Protein AF-A0A6L7QF91-F1 (afdb_monomer)

Secondary structure (DSSP, 8-state):
---------------------SSPPPSSSS-----SSPPPPTT--EEEEE-SSSSSS-EEEEEETTEEEEE-TTS-EEEEEE--B---SSGGGGTS--TTS-S-EEE--SSSSSPEEEEEBTTS-EEEEE-

Solvent-accessible surface area (backbone atoms only — not comparable to full-atom values): 8124 Å² total; per-residue (Å²): 145,78,87,82,83,79,82,81,80,78,79,78,80,76,73,84,60,79,78,67,64,94,61,78,75,70,97,46,88,82,71,83,70,85,75,96,63,78,76,64,59,88,78,28,18,47,76,52,71,39,40,34,82,61,82,82,49,62,14,42,39,39,39,27,79,38,35,42,36,35,25,41,70,87,57,50,75,73,50,74,47,82,46,62,50,34,22,54,60,74,28,54,81,78,78,41,58,32,50,90,45,29,34,54,50,69,44,58,84,82,76,84,76,52,24,32,35,35,35,32,31,75,89,73,47,80,48,78,43,79,74

pLDDT: mean 80.94, std 18.26, range [38.25, 98.38]

Nearest PDB structures (foldseek):
  3e0c-assembly1_A  TM=6.782E-01  e=1.875E-01  Homo sapiens
  4mk0-assembly1_A  TM=3.937E-01  e=2.448E-02  Homo sapiens
  6c2y-assembly1_A  TM=3.868E-01  e=1.111E-01  Homo sapiens
  2bcj-assembly1_A  TM=3.750E-01  e=1.987E-01  Bos taurus
  4rt6-assembly1_B  TM=4.178E-01  e=1.710E+00  Oryctolagus cuniculus

Radius of gyration: 23.08 Å; Cα contacts (8 Å, |Δi|>4): 224; chains: 1; bounding box: 34×36×86 Å

Foldseek 3Di:
DDDDDDDDPPPPPPPPPPPPPPDDDQPDVVDDADDPDDDADDLFKEKDWDPQPLPPDTWIWIDHAQKIWTAGPNNHTPDMGGAQFQTADCCVVVVADYSHCRQWDWQDPPPPSHIWIWTAHPVGDIDIDGD

Mean predicted aligned error: 10.48 Å

Structure (mmCIF, N/CA/C/O backbone):
data_AF-A0A6L7QF91-F1
#
_entry.id   AF-A0A6L7QF91-F1
#
loop_
_atom_site.group_PDB
_atom_site.id
_atom_site.type_symbol
_atom_site.label_atom_id
_atom_site.label_alt_id
_atom_site.label_comp_id
_atom_site.label_asym_id
_atom_site.label_entity_id
_atom_site.label_seq_id
_atom_site.pdbx_PDB_ins_code
_atom_site.Cartn_x
_atom_site.Cartn_y
_atom_site.Cartn_z
_atom_site.occupancy
_atom_site.B_iso_or_equiv
_atom_site.auth_seq_id
_atom_site.auth_comp_id
_atom_site.auth_asym_id
_atom_site.auth_atom_id
_atom_site.pdbx_PDB_model_num
ATOM 1 N N . MET A 1 1 ? -11.992 11.613 72.286 1.00 48.50 1 MET A N 1
ATOM 2 C CA . MET A 1 1 ? -10.878 10.666 72.080 1.00 48.50 1 MET A CA 1
ATOM 3 C C . MET A 1 1 ? -11.460 9.277 71.869 1.00 48.50 1 MET A C 1
ATOM 5 O O . MET A 1 1 ? -11.694 8.572 72.834 1.00 48.50 1 MET A O 1
ATOM 9 N N . GLN A 1 2 ? -11.762 8.931 70.618 1.00 42.41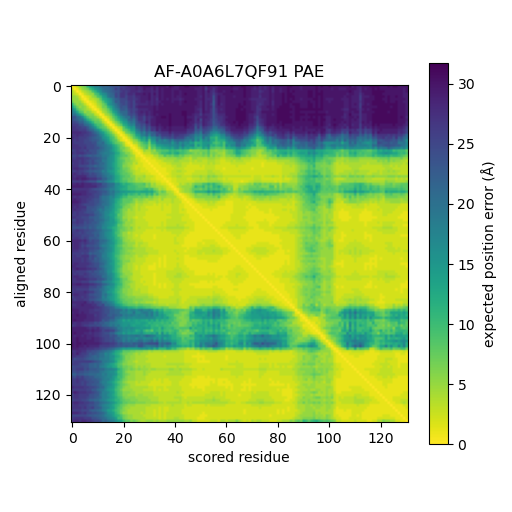 2 GLN A N 1
ATOM 10 C CA . GLN A 1 2 ? -11.926 7.553 70.149 1.00 42.41 2 GLN A CA 1
ATOM 11 C C . GLN A 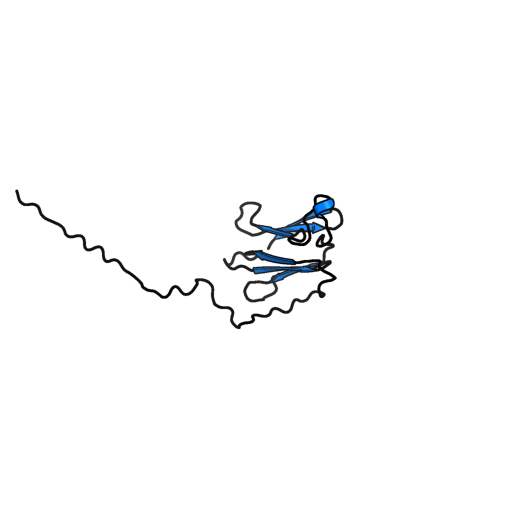1 2 ? -11.860 7.614 68.620 1.00 42.41 2 GLN A C 1
ATOM 13 O O . GLN A 1 2 ? -12.758 8.151 67.977 1.00 42.41 2 GLN A O 1
ATOM 18 N N . LEU A 1 3 ? -10.718 7.202 68.062 1.00 39.03 3 LEU A N 1
ATOM 19 C CA . LEU A 1 3 ? -10.524 7.079 66.620 1.00 39.03 3 LEU A CA 1
ATOM 20 C C . LEU A 1 3 ? -11.352 5.890 66.125 1.00 39.03 3 LEU A C 1
ATOM 22 O O . LEU A 1 3 ? -11.165 4.772 66.602 1.00 39.03 3 LEU A O 1
ATOM 26 N N . LEU A 1 4 ? -12.224 6.127 65.148 1.00 41.50 4 LEU A N 1
ATOM 27 C CA . LEU A 1 4 ? -12.873 5.072 64.380 1.00 41.50 4 LEU A CA 1
ATOM 28 C C . LEU A 1 4 ? -11.960 4.732 63.189 1.00 41.50 4 LEU A C 1
ATOM 30 O O . LEU A 1 4 ? -11.890 5.482 62.216 1.00 41.50 4 LEU A O 1
ATOM 34 N N . LEU A 1 5 ? -11.207 3.634 63.288 1.00 39.47 5 LEU A N 1
ATOM 35 C CA . LEU A 1 5 ? -10.456 3.071 62.162 1.00 39.47 5 LEU A CA 1
ATOM 36 C C . LEU A 1 5 ? -11.459 2.449 61.181 1.00 39.47 5 LEU A C 1
ATOM 38 O O . LEU A 1 5 ? -12.095 1.448 61.502 1.00 39.47 5 LEU A O 1
ATOM 42 N N . THR A 1 6 ? -11.596 3.025 59.988 1.00 50.88 6 THR A N 1
ATOM 43 C CA . THR A 1 6 ? -12.335 2.387 58.890 1.00 50.88 6 THR A CA 1
ATOM 44 C C . THR A 1 6 ? -11.328 1.628 58.033 1.00 50.88 6 THR A C 1
ATOM 46 O O . THR A 1 6 ? -10.481 2.230 57.377 1.00 50.88 6 THR A O 1
ATOM 49 N N . LEU A 1 7 ? -11.375 0.298 58.096 1.00 38.25 7 LEU A N 1
ATOM 50 C CA . LEU A 1 7 ? -10.535 -0.600 57.310 1.00 38.25 7 LEU A CA 1
ATOM 51 C C . LEU A 1 7 ? -11.108 -0.692 55.887 1.00 38.25 7 LEU A C 1
ATOM 53 O O . LEU A 1 7 ? -12.122 -1.351 55.668 1.00 38.25 7 LEU A O 1
ATOM 57 N N . LEU A 1 8 ? -10.482 -0.013 54.925 1.00 42.09 8 LEU A N 1
ATOM 58 C CA . LEU A 1 8 ? -10.825 -0.137 53.509 1.00 42.09 8 LEU A CA 1
ATOM 59 C C . LEU A 1 8 ? -10.170 -1.415 52.959 1.00 42.09 8 LEU A C 1
ATOM 61 O O . LEU A 1 8 ? -8.967 -1.445 52.704 1.00 42.09 8 LEU A O 1
ATOM 65 N N . ILE A 1 9 ? -10.947 -2.487 52.804 1.00 45.44 9 ILE A N 1
ATOM 66 C CA . ILE A 1 9 ? -10.494 -3.691 52.098 1.00 45.44 9 ILE A CA 1
ATOM 67 C C . ILE A 1 9 ? -10.579 -3.388 50.599 1.00 45.44 9 ILE A C 1
ATOM 69 O O . ILE A 1 9 ? -11.637 -3.512 49.986 1.00 45.44 9 ILE A O 1
ATOM 73 N N . LEU A 1 10 ? -9.465 -2.960 50.003 1.00 44.41 10 LEU A N 1
ATOM 74 C CA . LEU A 1 10 ? -9.306 -2.991 48.552 1.00 44.41 10 LEU A CA 1
ATOM 75 C C . LEU A 1 10 ? -9.179 -4.459 48.141 1.00 44.41 10 LEU A C 1
ATOM 77 O O . LEU A 1 10 ? -8.124 -5.072 48.287 1.00 44.41 10 LEU A O 1
ATOM 81 N N . ALA A 1 11 ? -10.279 -5.032 47.657 1.00 45.50 11 ALA A N 1
ATOM 82 C CA . ALA A 1 11 ? -10.243 -6.290 46.934 1.00 45.50 11 ALA A CA 1
ATOM 83 C C . ALA A 1 11 ? -9.436 -6.069 45.651 1.00 45.50 11 ALA A C 1
ATOM 85 O O . ALA A 1 11 ? -9.939 -5.543 44.659 1.00 45.50 11 ALA A O 1
ATOM 86 N N . SER A 1 12 ? -8.160 -6.449 45.673 1.00 50.56 12 SER A N 1
ATOM 87 C CA . SER A 1 12 ? -7.389 -6.656 44.456 1.00 50.56 12 SER A CA 1
ATOM 88 C C . SER A 1 12 ? -8.032 -7.823 43.713 1.00 50.56 12 SER A C 1
ATOM 90 O O . SER A 1 12 ? -7.794 -8.986 44.040 1.00 50.56 12 SER A O 1
ATOM 92 N N . CYS A 1 13 ? -8.888 -7.515 42.739 1.00 41.28 13 CYS A N 1
ATOM 93 C CA . CYS A 1 13 ? -9.340 -8.483 41.754 1.00 41.28 13 CYS A CA 1
ATOM 94 C C . CYS A 1 13 ? -8.145 -8.797 40.848 1.00 41.28 13 CYS A C 1
ATOM 96 O O . CYS A 1 13 ? -7.980 -8.226 39.776 1.00 41.28 13 CYS A O 1
ATOM 98 N N . SER A 1 14 ? -7.247 -9.657 41.321 1.00 53.34 14 SER A N 1
ATOM 99 C CA . SER A 1 14 ? -6.274 -10.320 40.467 1.00 53.34 14 SER A CA 1
ATOM 100 C C . SER A 1 14 ? -7.027 -11.374 39.667 1.00 53.34 14 SER A C 1
ATOM 102 O O . SER A 1 14 ? -7.047 -12.550 40.029 1.00 53.34 14 SER A O 1
ATOM 104 N N . THR A 1 15 ? -7.672 -10.949 38.582 1.00 47.69 15 THR A N 1
ATOM 105 C CA . THR A 1 15 ? -7.958 -11.851 37.476 1.00 47.69 15 THR A CA 1
ATOM 106 C C . THR A 1 15 ? -6.611 -12.269 36.904 1.00 47.69 15 THR A C 1
ATOM 108 O O . THR A 1 15 ? -6.040 -11.615 36.038 1.00 47.69 15 THR A O 1
ATOM 111 N N . THR A 1 16 ? -6.108 -13.419 37.347 1.00 52.97 16 THR A N 1
ATOM 112 C CA . THR A 1 16 ? -5.203 -14.250 36.546 1.00 52.97 16 THR A CA 1
ATOM 113 C C . THR A 1 16 ? -5.998 -14.841 35.376 1.00 52.97 16 THR A C 1
ATOM 115 O O . THR A 1 16 ? -6.094 -16.048 35.175 1.00 52.97 16 THR A O 1
ATOM 118 N N . GLY A 1 17 ? -6.640 -13.961 34.606 1.00 45.91 17 GLY A N 1
ATOM 119 C CA . GLY A 1 17 ? -7.188 -14.284 33.312 1.00 45.91 17 GLY A CA 1
ATOM 120 C C . GLY A 1 17 ? -5.991 -14.450 32.407 1.00 45.91 17 GLY A C 1
ATOM 121 O O . GLY A 1 17 ? -5.300 -13.479 32.119 1.00 45.91 17 GLY A O 1
ATOM 122 N N . ASN A 1 18 ? -5.724 -15.695 32.031 1.00 54.41 18 ASN A N 1
ATOM 123 C CA . ASN A 1 18 ? -4.919 -16.060 30.881 1.00 54.41 18 ASN A CA 1
ATOM 124 C C . ASN A 1 18 ? -5.182 -15.019 29.780 1.00 54.41 18 ASN A C 1
ATOM 126 O O . ASN A 1 18 ? -6.268 -15.040 29.193 1.00 54.41 18 ASN A O 1
ATOM 130 N N . MET A 1 19 ? -4.276 -14.049 29.595 1.00 50.28 19 MET A N 1
ATOM 131 C CA . MET A 1 19 ? -4.435 -12.998 28.595 1.00 50.28 19 MET A CA 1
ATOM 132 C C . MET A 1 19 ? -4.316 -13.690 27.244 1.00 50.28 19 MET A C 1
ATOM 134 O O . MET A 1 19 ? -3.241 -13.760 26.654 1.00 50.28 19 MET A O 1
ATOM 138 N N . ARG A 1 20 ? -5.423 -14.273 26.772 1.00 58.88 20 ARG A N 1
ATOM 139 C CA . ARG A 1 20 ? -5.586 -14.559 25.358 1.00 58.88 20 ARG A CA 1
ATOM 140 C C . ARG A 1 20 ? -5.300 -13.236 24.680 1.00 58.88 20 ARG A C 1
ATOM 142 O O . ARG A 1 20 ? -5.907 -12.226 25.035 1.00 58.88 20 ARG A O 1
ATOM 149 N N . SER A 1 21 ? -4.323 -13.260 23.783 1.00 57.38 21 SER A N 1
ATOM 150 C CA . SER A 1 21 ? -4.077 -12.158 22.871 1.00 57.38 21 SER A CA 1
ATOM 151 C C . SER A 1 21 ? -5.436 -11.615 22.400 1.00 57.38 21 SER A C 1
ATOM 153 O O . SER A 1 21 ? -6.285 -12.428 22.018 1.00 57.38 21 SER A O 1
ATOM 155 N N . PRO A 1 22 ? -5.695 -10.294 22.456 1.00 64.31 22 PRO A N 1
ATOM 156 C CA . PRO A 1 22 ? -6.928 -9.726 21.898 1.00 64.31 22 PRO A CA 1
ATOM 157 C C . PRO A 1 22 ? -7.049 -10.026 20.392 1.00 64.31 22 PRO A C 1
ATOM 159 O O . PRO A 1 22 ? -8.124 -9.918 19.803 1.00 64.31 22 PRO A O 1
ATOM 162 N N . TRP A 1 23 ? -5.943 -10.459 19.784 1.00 61.44 23 TRP A N 1
ATOM 163 C CA . TRP A 1 23 ? -5.849 -10.962 18.430 1.00 61.44 23 TRP A CA 1
ATOM 164 C C . TRP A 1 23 ? -6.306 -12.430 18.361 1.00 61.44 23 TRP A C 1
ATOM 166 O O . TRP A 1 23 ? -5.705 -13.282 19.028 1.00 61.44 23 TRP A O 1
ATOM 176 N N . PRO A 1 24 ? -7.348 -12.757 17.569 1.00 67.88 24 PRO A N 1
ATOM 177 C CA . PRO A 1 24 ? -7.710 -14.134 17.290 1.00 67.88 24 PRO A CA 1
ATOM 178 C C . PRO A 1 24 ? -6.499 -14.837 16.679 1.00 67.88 24 PRO A C 1
ATOM 180 O O . PRO A 1 24 ? -5.743 -14.261 15.898 1.00 67.88 24 PRO A O 1
ATOM 183 N N . ALA A 1 25 ? -6.296 -16.092 17.070 1.00 71.75 25 ALA A N 1
ATOM 184 C CA . ALA A 1 25 ? -5.318 -16.922 16.394 1.00 71.75 25 ALA A CA 1
ATOM 185 C C . ALA A 1 25 ? -5.746 -17.090 14.931 1.00 71.75 25 ALA A C 1
ATOM 187 O O . ALA A 1 25 ? -6.940 -17.236 14.654 1.00 71.75 25 ALA A O 1
ATOM 188 N N . TYR A 1 26 ? -4.775 -17.111 14.018 1.00 76.88 26 TYR A N 1
ATOM 189 C CA . TYR A 1 26 ? -5.030 -17.520 12.643 1.00 76.88 26 TYR A CA 1
ATOM 190 C C . TYR A 1 26 ? -5.773 -18.865 12.620 1.00 76.88 26 TYR A C 1
ATOM 192 O O . TYR A 1 26 ? -5.468 -19.737 13.443 1.00 76.88 26 TYR A O 1
ATOM 200 N N . PRO A 1 27 ? -6.729 -19.063 11.691 1.00 79.00 27 PRO A N 1
ATOM 201 C CA . PRO A 1 27 ? -7.542 -20.279 11.655 1.00 79.00 27 PRO A CA 1
ATOM 202 C C . PRO A 1 27 ? -6.693 -21.540 11.439 1.00 79.00 27 PRO A C 1
ATOM 204 O O . PRO A 1 27 ? -7.072 -22.623 11.882 1.00 79.00 27 PRO A O 1
ATOM 207 N N . VAL A 1 28 ? -5.536 -21.393 10.785 1.00 87.81 28 VAL A N 1
ATOM 208 C CA . VAL A 1 28 ? -4.546 -22.443 10.527 1.00 87.81 28 VAL A CA 1
ATOM 209 C C . VAL A 1 28 ? -3.126 -21.862 10.574 1.00 87.81 28 VAL A C 1
ATOM 211 O O . VAL A 1 28 ? -2.941 -20.660 10.399 1.00 87.81 28 VAL A O 1
ATOM 214 N N . ASN A 1 29 ? -2.119 -22.708 10.813 1.00 86.75 29 ASN A N 1
ATOM 215 C CA . ASN A 1 29 ? -0.702 -22.337 10.758 1.00 86.75 29 ASN A CA 1
ATOM 216 C C . ASN A 1 29 ? 0.080 -23.384 9.930 1.00 86.75 29 ASN A C 1
ATOM 218 O O . ASN A 1 29 ? 0.178 -24.529 10.382 1.00 86.75 29 ASN A O 1
ATOM 222 N N . PRO A 1 30 ? 0.618 -23.027 8.747 1.00 91.50 30 PRO A N 1
ATOM 223 C CA . PRO A 1 30 ? 0.621 -21.683 8.166 1.00 91.50 30 PRO A CA 1
ATOM 224 C C . PRO A 1 30 ? -0.768 -21.244 7.688 1.00 91.50 30 PRO A C 1
ATOM 226 O O . PRO A 1 30 ? -1.533 -22.038 7.142 1.00 91.50 30 PRO A O 1
ATOM 229 N N . PHE A 1 31 ? -1.067 -19.963 7.885 1.00 90.12 31 PHE A N 1
ATOM 230 C CA . PHE A 1 31 ? -2.155 -19.286 7.193 1.00 90.12 31 PHE A CA 1
ATOM 231 C C . PHE A 1 31 ? -1.638 -18.834 5.832 1.00 90.12 31 PHE A C 1
ATOM 233 O O . PHE A 1 31 ? -0.594 -18.188 5.756 1.00 90.12 31 PHE A O 1
ATOM 240 N N . VAL A 1 32 ? -2.318 -19.245 4.763 1.00 92.56 32 VAL A N 1
ATOM 241 C CA . VAL A 1 32 ? -1.839 -19.063 3.390 1.00 92.56 32 VAL A CA 1
ATOM 242 C C . VAL A 1 32 ? -2.891 -18.313 2.595 1.00 92.56 32 VAL A C 1
ATOM 244 O O . VAL A 1 32 ? -4.033 -18.757 2.499 1.00 92.56 3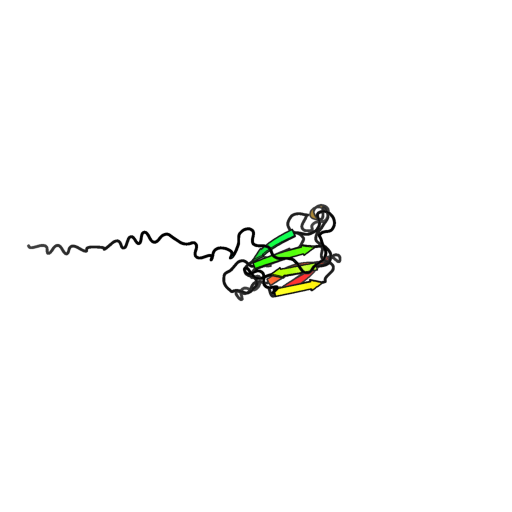2 VAL A O 1
ATOM 247 N N . ILE A 1 33 ? -2.472 -17.201 1.998 1.00 91.94 33 ILE A N 1
ATOM 248 C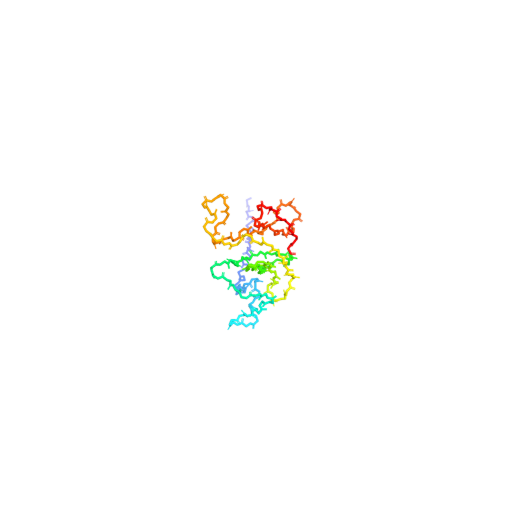 CA . ILE A 1 33 ? -3.257 -16.424 1.045 1.00 91.94 33 ILE A CA 1
ATOM 249 C C . ILE A 1 33 ? -2.592 -16.602 -0.318 1.00 91.94 33 ILE A C 1
ATOM 251 O O . ILE A 1 33 ? -1.405 -16.313 -0.472 1.00 91.94 33 ILE A O 1
ATOM 255 N N . GLN A 1 34 ? -3.345 -17.088 -1.303 1.00 91.69 34 GLN A N 1
ATOM 256 C CA . GLN A 1 34 ? -2.891 -17.099 -2.689 1.00 91.69 34 GLN A CA 1
ATOM 257 C C . GLN A 1 34 ? -3.251 -15.756 -3.322 1.00 91.69 34 GLN A C 1
ATOM 259 O O . GLN A 1 34 ? -4.432 -15.446 -3.467 1.00 91.69 34 GLN A O 1
ATOM 264 N N . LEU A 1 35 ? -2.239 -14.971 -3.692 1.00 91.25 35 LEU A N 1
ATOM 265 C CA . LEU A 1 35 ? -2.458 -13.695 -4.364 1.00 91.25 35 LEU A CA 1
ATOM 266 C C . LEU A 1 35 ? -2.862 -13.933 -5.824 1.00 91.25 35 LEU A C 1
ATOM 268 O O . LEU A 1 35 ? -2.311 -14.806 -6.499 1.00 91.25 35 LEU A O 1
ATOM 272 N N . ASP A 1 36 ? -3.815 -13.131 -6.285 1.00 90.69 36 ASP A N 1
ATOM 273 C CA . ASP A 1 36 ? -4.333 -13.099 -7.656 1.00 90.69 36 ASP A CA 1
ATOM 274 C C . ASP A 1 36 ? -3.599 -12.016 -8.468 1.00 90.69 36 ASP A C 1
ATOM 276 O O . ASP A 1 36 ? -4.199 -11.066 -8.961 1.00 90.69 36 ASP A O 1
ATOM 280 N N . ILE A 1 37 ? -2.265 -12.108 -8.481 1.00 91.38 37 ILE A N 1
ATOM 281 C CA . ILE A 1 37 ? -1.324 -11.219 -9.184 1.00 91.38 37 ILE A CA 1
ATOM 282 C C . ILE A 1 37 ? -0.161 -12.066 -9.735 1.00 91.38 37 ILE A C 1
ATOM 284 O O . ILE A 1 37 ? 0.047 -13.190 -9.260 1.00 91.38 37 ILE A O 1
ATOM 288 N N . PRO A 1 38 ? 0.619 -11.566 -10.710 1.00 91.44 38 PRO A N 1
ATOM 289 C CA . PRO A 1 38 ? 1.821 -12.249 -11.176 1.00 91.44 38 PRO A CA 1
ATOM 290 C C . PRO A 1 38 ? 2.819 -12.531 -10.046 1.00 91.44 38 PRO A C 1
ATOM 292 O O . PRO A 1 38 ? 2.843 -11.855 -9.018 1.00 91.44 38 PRO A O 1
ATOM 295 N N . GLY A 1 39 ? 3.677 -13.533 -10.244 1.00 82.50 39 GLY A N 1
ATOM 296 C CA . GLY A 1 39 ? 4.807 -13.752 -9.344 1.00 82.50 39 GLY A CA 1
ATOM 297 C C . GLY A 1 39 ? 5.776 -12.560 -9.359 1.00 82.50 39 GLY A C 1
ATOM 298 O O . GLY A 1 39 ? 5.786 -11.795 -10.324 1.00 82.50 39 GLY A O 1
ATOM 299 N N . PRO A 1 40 ? 6.604 -12.398 -8.315 1.00 76.94 40 PRO A N 1
ATOM 300 C CA . PRO A 1 40 ? 7.617 -11.350 -8.300 1.00 76.94 40 PRO A CA 1
ATOM 301 C C . PRO A 1 40 ? 8.618 -11.541 -9.450 1.00 76.94 40 PRO A C 1
ATOM 303 O O . PRO A 1 40 ? 9.001 -12.671 -9.767 1.00 76.94 40 PRO A O 1
ATOM 306 N N . GLU A 1 41 ? 9.067 -10.433 -10.037 1.00 79.19 41 GLU A N 1
ATOM 307 C CA . GLU A 1 41 ? 10.204 -10.409 -10.962 1.00 79.19 41 GLU A CA 1
ATOM 308 C C . GLU A 1 41 ? 11.437 -9.905 -10.198 1.00 79.19 41 GLU A C 1
ATOM 310 O O . GLU A 1 41 ? 11.407 -8.850 -9.559 1.00 79.19 41 GLU A O 1
ATOM 315 N N . ASP A 1 42 ? 12.523 -10.679 -10.227 1.00 78.38 42 ASP A N 1
ATOM 316 C CA . ASP A 1 42 ? 13.745 -10.426 -9.456 1.00 78.38 42 ASP A CA 1
ATOM 317 C C . ASP A 1 42 ? 13.487 -10.197 -7.948 1.00 78.38 42 ASP A C 1
ATOM 319 O O . ASP A 1 42 ? 12.818 -10.989 -7.287 1.00 78.38 42 ASP A O 1
ATOM 323 N N . SER A 1 43 ? 14.088 -9.153 -7.370 1.00 77.31 43 SER A N 1
ATOM 324 C CA . SER A 1 43 ? 13.903 -8.734 -5.972 1.00 77.31 43 SER A CA 1
ATOM 325 C C . SER A 1 43 ? 12.929 -7.557 -5.843 1.00 77.31 43 SER A C 1
ATOM 327 O O . SER A 1 43 ? 12.952 -6.871 -4.823 1.00 77.31 43 SER A O 1
ATOM 329 N N . ALA A 1 44 ? 12.132 -7.275 -6.882 1.00 80.00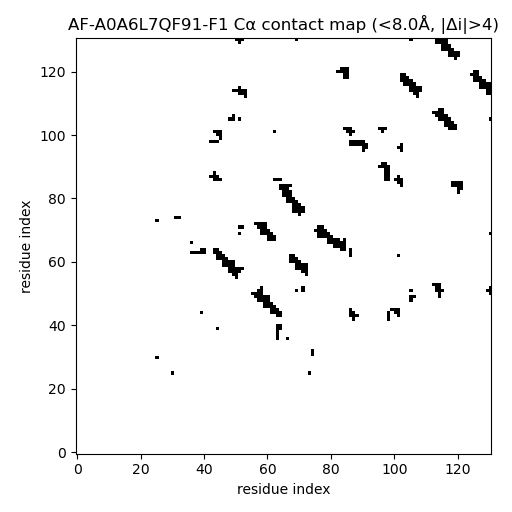 44 ALA A N 1
ATOM 330 C CA . ALA A 1 44 ? 11.204 -6.152 -6.889 1.00 80.00 44 ALA A CA 1
ATOM 331 C C . ALA A 1 44 ? 9.930 -6.475 -6.100 1.00 80.00 44 ALA A C 1
ATOM 333 O O . ALA A 1 44 ? 9.373 -7.570 -6.204 1.00 80.00 44 ALA A O 1
ATOM 334 N N . GLY A 1 45 ? 9.448 -5.483 -5.354 1.00 83.69 45 GLY A N 1
ATOM 335 C CA . GLY A 1 45 ? 8.249 -5.602 -4.535 1.00 83.69 45 GLY A CA 1
ATOM 336 C C . GLY A 1 45 ? 8.536 -5.776 -3.051 1.00 83.69 45 GLY A C 1
ATOM 337 O O . GLY A 1 45 ? 9.655 -5.601 -2.569 1.00 83.69 45 GLY A O 1
ATOM 338 N N . GLY A 1 46 ? 7.483 -6.057 -2.296 1.00 87.12 46 GLY A N 1
ATOM 339 C CA . GLY A 1 46 ? 7.544 -6.086 -0.844 1.00 87.12 46 GLY A CA 1
ATOM 340 C C . GLY A 1 46 ? 6.194 -6.373 -0.210 1.00 87.12 46 GLY A C 1
ATOM 341 O O . GLY A 1 46 ? 5.170 -6.472 -0.882 1.00 87.12 46 GLY A O 1
ATOM 342 N N . LEU A 1 47 ? 6.214 -6.518 1.111 1.00 89.88 47 LEU A N 1
ATOM 343 C CA . LEU A 1 47 ? 5.038 -6.760 1.933 1.00 89.88 47 LEU A CA 1
ATOM 344 C C . LEU A 1 47 ? 5.100 -5.831 3.142 1.00 89.88 47 LEU A C 1
ATOM 346 O O . LEU A 1 47 ? 6.086 -5.852 3.883 1.00 89.88 47 LEU A O 1
ATOM 350 N N . ILE A 1 48 ? 4.045 -5.051 3.347 1.00 93.06 48 ILE A N 1
ATOM 351 C CA . ILE A 1 48 ? 3.823 -4.276 4.568 1.00 93.06 48 ILE A CA 1
ATOM 352 C C . ILE A 1 48 ? 2.465 -4.644 5.170 1.00 93.06 48 ILE A C 1
ATOM 354 O O . ILE A 1 48 ? 1.678 -5.381 4.572 1.00 93.06 48 ILE A O 1
ATOM 358 N N . VAL A 1 49 ? 2.208 -4.147 6.376 1.00 95.12 49 VAL A N 1
ATOM 359 C CA . VAL A 1 49 ? 0.938 -4.343 7.076 1.00 95.12 49 VAL A CA 1
ATOM 360 C C . VAL A 1 49 ? 0.418 -3.013 7.611 1.00 95.12 49 VAL A C 1
ATOM 362 O O . VAL A 1 49 ? 1.200 -2.220 8.138 1.00 95.12 49 VAL A O 1
ATOM 365 N N . ALA A 1 50 ? -0.889 -2.793 7.502 1.00 96.62 50 ALA A N 1
ATOM 366 C CA . ALA A 1 50 ? -1.615 -1.641 8.044 1.00 96.62 50 ALA A CA 1
ATOM 367 C C . ALA A 1 50 ? -3.077 -2.034 8.302 1.00 96.62 50 ALA A C 1
ATOM 369 O O . ALA A 1 50 ? -3.548 -2.988 7.700 1.00 96.62 50 ALA A O 1
ATOM 370 N N . ASP A 1 51 ? -3.786 -1.349 9.195 1.00 97.38 51 ASP A N 1
ATOM 371 C CA . ASP A 1 51 ? -5.236 -1.534 9.369 1.00 97.38 51 ASP A CA 1
ATOM 372 C C . ASP A 1 51 ? -5.973 -0.777 8.263 1.00 97.38 51 ASP A C 1
ATOM 374 O O . ASP A 1 51 ? -6.369 0.371 8.439 1.00 97.38 51 ASP A O 1
ATOM 378 N N . LEU A 1 52 ? -6.035 -1.388 7.081 1.00 98.19 52 LEU A N 1
ATOM 379 C CA . LEU A 1 52 ? -6.481 -0.731 5.857 1.00 98.19 52 LEU A CA 1
ATOM 380 C C . LEU A 1 52 ? -7.992 -0.479 5.868 1.00 98.19 52 LEU A C 1
ATOM 382 O O . LEU A 1 52 ? -8.457 0.539 5.371 1.00 98.19 52 LEU A O 1
ATOM 386 N N . ASN A 1 53 ? -8.759 -1.389 6.472 1.00 97.31 53 ASN A N 1
ATOM 387 C CA . ASN A 1 53 ? -10.218 -1.301 6.505 1.00 97.31 53 ASN A CA 1
ATOM 388 C C . ASN A 1 53 ? -10.799 -0.717 7.814 1.00 97.31 53 ASN A C 1
ATOM 390 O O . ASN A 1 53 ? -12.021 -0.588 7.934 1.00 97.31 53 ASN A O 1
ATOM 394 N N . GLY A 1 54 ? -9.951 -0.369 8.788 1.00 96.44 54 GLY A N 1
ATOM 395 C CA . GLY A 1 54 ? -10.347 0.272 10.044 1.00 96.44 54 GLY A CA 1
ATOM 396 C C . GLY A 1 54 ? -11.063 -0.648 11.041 1.00 96.44 54 GLY A C 1
ATOM 397 O O . GLY A 1 54 ? -11.747 -0.157 11.946 1.00 96.44 54 GLY A O 1
ATOM 398 N N . ASP A 1 55 ? -10.953 -1.974 10.901 1.00 95.06 55 ASP A N 1
ATOM 399 C CA . ASP A 1 55 ? -11.550 -2.943 11.835 1.00 95.06 55 ASP A CA 1
ATOM 400 C C . ASP A 1 55 ? -10.696 -3.190 13.089 1.00 95.06 55 ASP A C 1
ATOM 402 O O . ASP A 1 55 ? -11.072 -3.974 13.976 1.00 95.06 55 ASP A O 1
ATOM 406 N N . GLY A 1 56 ? -9.564 -2.496 13.196 1.00 93.12 56 GLY A N 1
ATOM 407 C CA . GLY A 1 56 ? -8.612 -2.645 14.277 1.00 93.12 56 GLY A CA 1
ATOM 408 C C . GLY A 1 56 ? -7.674 -3.827 14.078 1.00 93.12 56 GLY A C 1
ATOM 409 O O . GLY A 1 56 ? -7.025 -4.207 15.052 1.00 93.12 56 GLY A O 1
ATOM 410 N N . ARG A 1 57 ? -7.610 -4.452 12.893 1.00 92.94 57 ARG A N 1
ATOM 411 C CA . ARG A 1 57 ? -6.717 -5.575 12.572 1.00 92.94 57 ARG A CA 1
ATOM 412 C C . ARG A 1 57 ? -5.764 -5.221 11.450 1.00 92.94 57 ARG A C 1
ATOM 414 O O . ARG A 1 57 ? -6.095 -4.536 10.504 1.00 92.94 57 ARG A O 1
ATOM 421 N N . MET A 1 58 ? -4.542 -5.730 11.567 1.00 94.75 58 MET A N 1
ATOM 422 C CA . MET A 1 58 ? -3.525 -5.497 10.551 1.00 94.75 58 MET A CA 1
ATOM 423 C C . MET A 1 58 ? -3.832 -6.335 9.311 1.00 94.75 58 MET A C 1
ATOM 425 O O . MET A 1 58 ? -3.761 -7.568 9.353 1.00 94.75 58 MET A O 1
ATOM 429 N N . ASP A 1 59 ? -4.129 -5.635 8.230 1.00 96.62 59 ASP A N 1
ATOM 430 C CA . ASP A 1 59 ? -4.287 -6.143 6.880 1.00 96.62 59 ASP A CA 1
ATOM 431 C C . ASP A 1 59 ? -2.921 -6.219 6.178 1.00 96.62 59 ASP A C 1
ATOM 433 O O . ASP A 1 59 ? -1.894 -5.746 6.679 1.00 96.62 59 ASP A O 1
ATOM 437 N N . TYR A 1 60 ? -2.894 -6.857 5.013 1.00 95.81 60 TYR A N 1
ATOM 438 C CA . TYR A 1 60 ? -1.691 -7.141 4.240 1.00 95.81 60 TYR A CA 1
ATOM 439 C C . TYR A 1 60 ? -1.683 -6.332 2.952 1.00 95.81 60 TYR A C 1
ATOM 441 O O . TYR A 1 60 ? -2.624 -6.419 2.163 1.00 95.81 60 TYR A O 1
ATOM 449 N N . LEU A 1 61 ? -0.583 -5.625 2.702 1.00 95.69 61 LEU A N 1
ATOM 450 C CA . LEU A 1 61 ? -0.367 -4.879 1.471 1.00 95.69 61 LEU A CA 1
ATOM 451 C C . LEU A 1 61 ? 0.889 -5.392 0.767 1.00 95.69 61 LEU A C 1
ATOM 453 O O . LEU A 1 61 ? 1.998 -5.284 1.293 1.00 95.69 61 LEU A O 1
ATOM 457 N N . GLY A 1 62 ? 0.707 -5.978 -0.412 1.00 92.38 62 GLY A N 1
ATOM 458 C CA . GLY A 1 62 ? 1.774 -6.576 -1.209 1.00 92.38 62 GLY A CA 1
ATOM 459 C C . GLY A 1 62 ? 2.015 -5.825 -2.511 1.00 92.38 62 GLY A C 1
ATOM 460 O O . GLY A 1 62 ? 1.075 -5.325 -3.129 1.00 92.38 62 GLY A O 1
ATOM 461 N N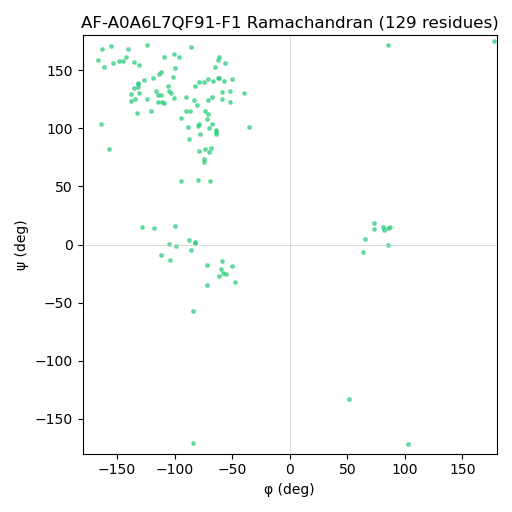 . THR A 1 63 ? 3.268 -5.796 -2.953 1.00 91.00 63 THR A N 1
ATOM 462 C CA . THR A 1 63 ? 3.656 -5.269 -4.265 1.00 91.00 63 THR A CA 1
ATOM 463 C C . THR A 1 63 ? 4.469 -6.269 -5.065 1.00 91.00 63 THR A C 1
ATOM 465 O O . THR A 1 63 ? 5.335 -6.961 -4.531 1.00 91.00 63 THR A O 1
ATOM 468 N N . VAL A 1 64 ? 4.201 -6.295 -6.365 1.00 89.44 64 VAL A N 1
ATOM 469 C CA . VAL A 1 64 ? 5.026 -6.890 -7.430 1.00 89.44 64 VAL A CA 1
ATOM 470 C C . VAL A 1 64 ? 4.962 -5.946 -8.634 1.00 89.44 64 VAL A C 1
ATOM 472 O O . VAL A 1 64 ? 4.149 -5.013 -8.613 1.00 89.44 64 VAL A O 1
ATOM 475 N N . PRO A 1 65 ? 5.803 -6.109 -9.673 1.00 88.06 65 PRO A N 1
ATOM 476 C CA . PRO A 1 65 ? 5.790 -5.176 -10.791 1.00 88.06 65 PRO A CA 1
ATOM 477 C C . PRO A 1 65 ? 4.384 -4.998 -11.353 1.00 88.06 65 PRO A C 1
ATOM 479 O O . PRO A 1 65 ? 3.642 -5.958 -11.575 1.00 88.06 65 PRO A O 1
ATOM 482 N N . ASN A 1 66 ? 4.012 -3.738 -11.536 1.00 90.88 66 ASN A N 1
ATOM 483 C CA . ASN A 1 66 ? 2.711 -3.306 -12.024 1.00 90.88 66 ASN A CA 1
ATOM 484 C C . ASN A 1 66 ? 1.491 -3.595 -11.125 1.00 90.88 66 ASN A C 1
ATOM 486 O O . ASN A 1 66 ? 0.373 -3.331 -11.559 1.00 90.88 66 ASN A O 1
ATOM 490 N N . HIS A 1 67 ? 1.659 -4.138 -9.911 1.00 93.62 67 HIS A N 1
ATOM 491 C CA . HIS A 1 67 ? 0.533 -4.541 -9.058 1.00 93.62 67 HIS A CA 1
ATOM 492 C C . HIS A 1 67 ? 0.734 -4.170 -7.587 1.00 93.62 67 HIS A C 1
ATOM 494 O O . HIS A 1 67 ? 1.726 -4.545 -6.956 1.00 93.62 67 HIS A O 1
ATOM 500 N N . LEU A 1 68 ? -0.275 -3.514 -7.019 1.00 94.44 68 LEU A N 1
ATOM 501 C CA . LEU A 1 68 ? -0.448 -3.288 -5.585 1.00 94.44 68 LEU A CA 1
ATOM 502 C C . LEU A 1 68 ? -1.695 -4.048 -5.135 1.00 94.44 68 LEU A C 1
ATOM 504 O O . LEU A 1 68 ? -2.754 -3.903 -5.744 1.00 94.44 68 LEU A O 1
ATOM 508 N N . THR A 1 69 ? -1.600 -4.868 -4.092 1.00 96.00 69 THR A N 1
ATOM 509 C CA . THR A 1 69 ? -2.743 -5.654 -3.613 1.00 96.00 69 THR A CA 1
ATOM 510 C C . THR A 1 69 ? -2.936 -5.543 -2.114 1.00 96.00 69 THR A C 1
ATOM 512 O O . THR A 1 69 ? -1.971 -5.634 -1.358 1.00 96.00 69 THR A O 1
ATOM 515 N N . ALA A 1 70 ? -4.193 -5.410 -1.700 1.00 97.44 70 ALA A N 1
ATOM 516 C CA . ALA A 1 70 ? -4.616 -5.348 -0.313 1.00 97.44 70 ALA A CA 1
ATOM 517 C C . ALA A 1 70 ? -5.501 -6.548 0.036 1.00 97.44 70 ALA A C 1
ATOM 519 O O . ALA A 1 70 ? -6.452 -6.883 -0.680 1.00 97.44 70 ALA A O 1
ATOM 520 N N . HIS A 1 71 ? -5.200 -7.195 1.156 1.00 97.44 71 HIS A N 1
ATOM 521 C CA . HIS A 1 71 ? -5.980 -8.298 1.706 1.00 97.44 71 HIS A CA 1
ATOM 522 C C . HIS A 1 71 ? -6.234 -8.053 3.182 1.00 97.44 71 HIS A C 1
ATOM 524 O O . HIS A 1 71 ? -5.308 -7.731 3.917 1.00 97.44 71 HIS A O 1
ATOM 530 N N . ALA A 1 72 ? -7.466 -8.278 3.620 1.00 95.88 72 ALA A N 1
ATOM 531 C CA . ALA A 1 72 ? -7.821 -8.201 5.021 1.00 95.88 72 ALA A CA 1
ATOM 532 C C . ALA A 1 72 ? -7.044 -9.236 5.852 1.00 95.88 72 ALA A C 1
ATOM 534 O O . ALA A 1 72 ? -6.580 -10.255 5.324 1.00 95.88 72 ALA A O 1
ATOM 535 N N . HIS A 1 73 ? -6.977 -9.028 7.167 1.00 93.69 73 HIS A N 1
ATOM 536 C CA . HIS A 1 73 ? -6.385 -9.963 8.133 1.00 93.69 73 HIS A CA 1
ATOM 537 C C . HIS A 1 73 ? -6.841 -11.431 7.956 1.00 93.69 73 HIS A C 1
ATOM 539 O O . HIS A 1 73 ? -6.080 -12.365 8.215 1.00 93.69 73 HIS A O 1
ATOM 545 N N . ASP A 1 74 ? -8.082 -11.651 7.511 1.00 92.38 74 ASP A N 1
ATOM 546 C CA . ASP A 1 74 ? -8.678 -12.975 7.285 1.00 92.38 74 ASP A CA 1
ATOM 547 C C . ASP A 1 74 ? -8.411 -13.566 5.886 1.00 92.38 74 ASP A C 1
ATOM 549 O O . ASP A 1 74 ? -8.912 -14.645 5.559 1.00 92.38 74 ASP A O 1
ATOM 553 N N . GLY A 1 75 ? -7.613 -12.883 5.063 1.00 93.12 75 GLY A N 1
ATOM 554 C CA . GLY A 1 75 ? -7.242 -13.285 3.708 1.00 93.12 75 GLY A CA 1
ATOM 555 C C . GLY A 1 75 ? -8.231 -12.883 2.619 1.00 93.12 75 GLY A C 1
ATOM 556 O O . GLY A 1 75 ? -7.981 -13.162 1.444 1.00 93.12 75 GLY A O 1
ATOM 557 N N . ARG A 1 76 ? -9.340 -12.214 2.955 1.00 95.00 76 ARG A N 1
ATOM 558 C CA . ARG A 1 76 ? -10.257 -11.662 1.953 1.00 95.00 76 ARG A CA 1
ATOM 559 C C . ARG A 1 76 ? -9.577 -10.528 1.188 1.00 95.00 76 ARG A C 1
ATOM 561 O O . ARG A 1 76 ? -9.124 -9.560 1.786 1.00 95.00 76 ARG A O 1
ATOM 568 N N . LYS A 1 77 ? -9.565 -10.604 -0.144 1.00 97.12 77 LYS A N 1
ATOM 569 C CA . LYS A 1 77 ? -9.111 -9.500 -1.003 1.00 97.12 77 LYS A CA 1
ATOM 570 C C . LYS A 1 77 ? -9.954 -8.247 -0.733 1.00 97.12 77 LYS A C 1
ATOM 572 O O . LYS A 1 77 ? -11.183 -8.316 -0.808 1.00 97.12 77 LYS A O 1
ATOM 577 N N . LEU A 1 78 ? -9.291 -7.136 -0.419 1.00 97.81 78 LEU A N 1
ATOM 578 C CA . LEU A 1 78 ? -9.906 -5.811 -0.347 1.00 97.81 78 LEU A CA 1
ATOM 579 C C . LEU A 1 78 ? -9.940 -5.220 -1.757 1.00 97.81 78 LEU A C 1
ATOM 581 O O . LEU A 1 78 ? -11.017 -4.986 -2.302 1.00 97.81 78 LEU A O 1
ATOM 585 N N . TRP A 1 79 ? -8.771 -5.108 -2.391 1.00 98.06 79 TRP A N 1
ATOM 586 C CA . TRP A 1 79 ? -8.627 -4.626 -3.762 1.00 98.06 79 TRP A CA 1
ATOM 587 C C . TRP A 1 79 ? -7.265 -4.996 -4.368 1.00 98.06 79 TRP A C 1
ATOM 589 O O . TRP A 1 79 ? -6.336 -5.446 -3.691 1.00 98.06 79 TRP A O 1
ATOM 599 N N . THR A 1 80 ? -7.166 -4.801 -5.681 1.00 97.19 80 THR A N 1
ATOM 600 C CA . THR A 1 80 ? -5.919 -4.850 -6.448 1.00 97.19 80 THR A CA 1
ATOM 601 C C . THR A 1 80 ? -5.907 -3.655 -7.388 1.00 97.19 80 THR A C 1
ATOM 603 O O . THR A 1 80 ? -6.910 -3.385 -8.049 1.00 97.19 80 THR A O 1
ATOM 606 N N . LEU A 1 81 ? -4.777 -2.961 -7.448 1.00 96.19 81 LEU A N 1
ATOM 607 C CA . LEU A 1 81 ? -4.529 -1.861 -8.362 1.00 96.19 81 LEU A CA 1
ATOM 608 C C . LEU A 1 81 ? -3.420 -2.256 -9.339 1.00 96.19 81 LEU A C 1
ATOM 610 O O . LEU A 1 81 ? -2.307 -2.578 -8.922 1.00 96.19 81 LEU A O 1
ATOM 614 N N . GLU A 1 82 ? -3.733 -2.201 -10.631 1.00 95.69 82 GLU A N 1
ATOM 615 C CA . GLU A 1 82 ? -2.752 -2.313 -11.709 1.00 95.69 82 GLU A CA 1
ATOM 616 C C . GLU A 1 82 ? -2.238 -0.916 -12.065 1.00 95.69 82 GLU A C 1
ATOM 618 O O . GLU A 1 82 ? -3.002 -0.053 -12.503 1.00 95.69 82 GLU A O 1
ATOM 623 N N . THR A 1 83 ? -0.955 -0.665 -11.826 1.00 93.38 83 THR A N 1
ATOM 624 C CA . THR A 1 83 ? -0.321 0.640 -12.061 1.00 93.38 83 THR A CA 1
ATOM 625 C C . THR A 1 83 ? 1.191 0.490 -12.131 1.00 93.38 83 THR A C 1
ATOM 627 O O . THR A 1 83 ? 1.735 -0.414 -11.509 1.00 93.38 83 THR A O 1
ATOM 630 N N . ASP A 1 84 ? 1.879 1.371 -12.855 1.00 90.88 84 ASP A N 1
ATOM 631 C CA . ASP A 1 84 ? 3.322 1.293 -13.121 1.00 90.88 84 ASP A CA 1
ATOM 632 C C . ASP A 1 84 ? 4.167 1.670 -11.890 1.00 90.88 84 ASP A C 1
ATOM 634 O O . ASP A 1 84 ? 4.743 2.757 -11.799 1.00 90.88 84 ASP A O 1
ATOM 638 N N . LEU A 1 85 ? 4.164 0.792 -10.885 1.00 89.00 85 LEU A N 1
ATOM 639 C CA . LEU A 1 85 ? 4.769 1.028 -9.579 1.00 89.00 85 LEU A CA 1
ATOM 640 C C . LEU A 1 85 ? 6.296 1.149 -9.634 1.00 89.00 85 LEU A C 1
ATOM 642 O O . LEU A 1 85 ? 7.005 0.352 -10.258 1.00 89.00 85 LEU A O 1
ATOM 646 N N . TRP A 1 86 ? 6.817 2.073 -8.832 1.00 84.81 86 TRP A N 1
ATOM 647 C CA . TRP A 1 86 ? 8.239 2.163 -8.532 1.00 84.81 86 TRP A CA 1
ATOM 648 C C . TRP A 1 86 ? 8.604 1.270 -7.340 1.00 84.81 86 TRP A C 1
ATOM 650 O O . TRP A 1 86 ? 8.566 1.701 -6.188 1.00 84.81 86 TRP A O 1
ATOM 660 N N . ILE A 1 87 ? 8.980 0.017 -7.605 1.00 78.38 87 ILE A N 1
ATOM 661 C CA . ILE A 1 87 ? 9.167 -1.004 -6.552 1.00 78.38 87 ILE A CA 1
ATOM 662 C C . ILE A 1 87 ? 10.519 -1.742 -6.584 1.00 78.38 87 ILE A C 1
ATOM 664 O O . ILE A 1 87 ? 10.670 -2.796 -5.962 1.00 78.38 87 ILE A O 1
ATOM 668 N N . GLY A 1 88 ? 11.507 -1.230 -7.321 1.00 71.56 88 GLY A N 1
ATOM 669 C CA . GLY A 1 88 ? 12.774 -1.931 -7.521 1.00 71.56 88 GLY A CA 1
ATOM 670 C C . GLY A 1 88 ? 13.961 -1.031 -7.847 1.00 71.56 88 GLY A C 1
ATOM 671 O O . GLY A 1 88 ? 13.823 0.164 -8.113 1.00 71.56 88 GLY A O 1
ATOM 672 N N . GLY A 1 89 ? 15.142 -1.653 -7.837 1.00 65.88 89 GLY A N 1
ATOM 673 C CA . GLY A 1 89 ? 16.421 -1.003 -8.093 1.00 65.88 89 GLY A CA 1
ATOM 674 C C . GLY A 1 89 ? 17.035 -0.358 -6.850 1.00 65.88 89 GLY A C 1
ATOM 675 O O . GLY A 1 89 ? 16.428 -0.256 -5.787 1.00 65.88 89 GLY A O 1
ATOM 676 N N . SER A 1 90 ? 18.279 0.103 -7.002 1.00 70.81 90 SER A N 1
ATOM 677 C CA . SER A 1 90 ? 18.936 0.970 -6.019 1.00 70.81 90 SER A CA 1
ATOM 678 C C . SER A 1 90 ? 18.460 2.417 -6.169 1.00 70.81 90 SER A C 1
ATOM 680 O O . SER A 1 90 ? 19.256 3.327 -6.421 1.00 70.81 90 SER A O 1
ATOM 682 N N . SER A 1 91 ? 17.147 2.626 -6.099 1.00 67.19 91 SER A N 1
ATOM 683 C CA . SER A 1 91 ? 16.488 3.930 -6.229 1.00 67.19 91 SER A CA 1
ATOM 684 C C . SER A 1 91 ? 16.944 4.933 -5.174 1.00 67.19 91 SER A C 1
ATOM 686 O O . SER A 1 91 ? 16.910 6.140 -5.427 1.00 67.19 91 SER A O 1
ATOM 688 N N . GLU A 1 92 ? 17.502 4.461 -4.055 1.00 66.31 92 GLU A N 1
ATOM 689 C CA . GLU A 1 92 ? 18.166 5.317 -3.072 1.00 66.31 92 GLU A CA 1
ATOM 690 C C . GLU A 1 92 ? 19.286 6.165 -3.698 1.00 66.31 92 GLU A C 1
ATOM 692 O O . GLU A 1 92 ? 19.582 7.258 -3.219 1.00 66.31 92 GLU A O 1
ATOM 697 N N . ARG A 1 93 ? 19.873 5.716 -4.818 1.00 73.25 93 ARG A N 1
ATOM 698 C CA . ARG A 1 93 ? 20.908 6.454 -5.562 1.00 73.25 93 ARG A CA 1
ATOM 699 C C . ARG A 1 93 ? 20.385 7.678 -6.310 1.00 73.25 93 ARG A C 1
ATOM 701 O O . ARG A 1 93 ? 21.190 8.526 -6.684 1.00 73.25 93 ARG A O 1
ATOM 708 N N . ILE A 1 94 ? 19.078 7.766 -6.536 1.00 71.12 94 ILE A N 1
ATOM 709 C CA . ILE A 1 94 ? 18.423 8.893 -7.215 1.00 71.12 94 ILE A CA 1
ATOM 710 C C . ILE A 1 94 ? 17.421 9.620 -6.304 1.00 71.12 94 ILE A C 1
ATOM 712 O O . ILE A 1 94 ? 16.632 10.426 -6.782 1.00 71.12 94 ILE A O 1
ATOM 716 N N . GLY A 1 95 ? 17.471 9.366 -4.990 1.00 65.62 95 GLY A N 1
ATOM 717 C CA . GLY A 1 95 ? 16.638 10.048 -3.994 1.00 65.62 95 GLY A CA 1
ATOM 718 C C . GLY A 1 95 ? 15.246 9.445 -3.782 1.00 65.62 95 GLY A C 1
ATOM 719 O O . GLY A 1 95 ? 14.407 10.095 -3.166 1.00 65.62 95 GLY A O 1
ATOM 720 N N . LEU A 1 96 ? 15.001 8.223 -4.265 1.00 69.00 96 LEU A N 1
ATOM 721 C CA . LEU A 1 96 ? 13.727 7.510 -4.125 1.00 69.00 96 LEU A CA 1
ATOM 722 C C . LEU A 1 96 ? 13.844 6.314 -3.149 1.00 69.00 96 LEU A C 1
ATOM 724 O O . LEU A 1 96 ? 14.959 5.866 -2.872 1.00 69.00 96 LEU A O 1
ATOM 728 N N . PRO A 1 97 ? 12.730 5.781 -2.604 1.00 64.50 97 PRO A N 1
ATOM 729 C CA . PRO A 1 97 ? 12.759 4.625 -1.701 1.00 64.50 97 PRO A CA 1
ATOM 730 C C . PRO A 1 97 ? 13.395 3.387 -2.354 1.00 64.50 97 PRO A C 1
ATOM 732 O O . PRO A 1 97 ? 13.059 3.051 -3.487 1.00 64.50 97 PRO A O 1
ATOM 735 N N . GLY A 1 98 ? 14.332 2.736 -1.655 1.00 61.66 98 GLY A N 1
ATOM 736 C CA . GLY A 1 98 ? 15.077 1.559 -2.137 1.00 61.66 98 GLY A CA 1
ATOM 737 C C . GLY A 1 98 ? 14.354 0.216 -1.938 1.00 61.66 98 GLY A C 1
ATOM 738 O O . GLY A 1 98 ? 13.206 0.166 -1.504 1.00 61.66 98 GLY A O 1
ATOM 739 N N . HIS A 1 99 ? 15.062 -0.893 -2.187 1.00 61.69 99 HIS A N 1
ATOM 740 C CA . HIS A 1 99 ? 14.540 -2.278 -2.230 1.00 61.69 99 HIS A CA 1
ATOM 741 C C . HIS A 1 99 ? 13.684 -2.777 -1.045 1.00 61.69 99 HIS A C 1
ATOM 743 O O . HIS A 1 99 ? 13.013 -3.791 -1.184 1.00 61.69 99 HIS A O 1
ATOM 749 N N . HIS A 1 100 ? 13.721 -2.142 0.129 1.00 56.03 100 HIS A N 1
ATOM 750 C CA . HIS A 1 100 ? 13.103 -2.687 1.351 1.00 56.03 100 HIS A CA 1
ATOM 751 C C . HIS A 1 100 ? 11.784 -2.012 1.758 1.00 56.03 100 HIS A C 1
ATOM 753 O O . HIS A 1 100 ? 11.180 -2.399 2.754 1.00 56.03 100 HIS A O 1
ATOM 759 N N . GLY A 1 101 ? 11.333 -1.029 0.982 1.00 59.28 101 GLY A N 1
ATOM 760 C CA . GLY A 1 101 ? 10.057 -0.338 1.149 1.00 59.28 101 GLY A CA 1
ATOM 761 C C . GLY A 1 101 ? 9.699 0.252 -0.207 1.00 59.28 101 GLY A C 1
ATOM 762 O O . GLY A 1 101 ? 10.084 1.391 -0.471 1.00 59.28 101 GLY A O 1
ATOM 763 N N . PRO A 1 102 ? 9.115 -0.548 -1.111 1.00 62.28 102 PRO A N 1
ATOM 764 C CA . PRO A 1 102 ? 9.104 -0.282 -2.542 1.00 62.28 102 PRO A CA 1
ATOM 765 C C . PRO A 1 102 ? 8.127 0.843 -2.884 1.00 62.28 102 PRO A C 1
ATOM 767 O O . PRO A 1 102 ? 7.019 0.591 -3.329 1.00 62.28 102 PRO A O 1
ATOM 770 N N . GLY A 1 103 ? 8.487 2.083 -2.569 1.00 71.69 103 GLY A N 1
ATOM 771 C CA . GLY A 1 103 ? 7.675 3.263 -2.843 1.00 71.69 103 GLY A CA 1
ATOM 772 C C . GLY A 1 103 ? 6.333 3.325 -2.112 1.00 71.69 103 GLY A C 1
ATOM 773 O O . GLY A 1 103 ? 5.696 4.362 -2.215 1.00 71.69 103 GLY A O 1
ATOM 774 N N . VAL A 1 104 ? 5.917 2.279 -1.384 1.00 88.75 104 VAL A N 1
ATOM 775 C CA . VAL A 1 104 ? 4.587 2.165 -0.775 1.00 88.75 104 VAL A CA 1
ATOM 776 C C . VAL A 1 104 ? 4.630 2.398 0.728 1.00 88.75 104 VAL A C 1
ATOM 778 O O . VAL A 1 104 ? 5.445 1.796 1.424 1.00 88.75 104 VAL A O 1
ATOM 781 N N . GLN A 1 105 ? 3.725 3.243 1.216 1.00 92.19 105 GLN A N 1
ATOM 782 C CA . GLN A 1 105 ? 3.486 3.516 2.632 1.00 92.19 105 GLN A CA 1
ATOM 783 C C . GLN A 1 105 ? 1.991 3.424 2.927 1.00 92.19 105 GLN A C 1
ATOM 785 O O . GLN A 1 105 ? 1.181 3.646 2.033 1.00 92.19 105 GLN A O 1
ATOM 790 N N . ALA A 1 106 ? 1.629 3.131 4.174 1.00 96.06 106 ALA A N 1
ATOM 791 C CA . ALA A 1 106 ? 0.239 3.137 4.612 1.00 96.06 106 ALA A CA 1
ATOM 792 C C . ALA A 1 106 ? 0.115 3.790 5.995 1.00 96.06 106 ALA A C 1
ATOM 794 O O . ALA A 1 106 ? 0.811 3.379 6.930 1.00 96.06 106 ALA A O 1
ATOM 795 N N . ALA A 1 107 ? -0.714 4.828 6.104 1.00 96.69 107 ALA A N 1
ATOM 796 C CA . ALA A 1 107 ? -0.987 5.567 7.338 1.00 96.69 107 ALA A CA 1
ATOM 797 C C . ALA A 1 107 ? -2.225 6.467 7.180 1.00 96.69 107 ALA A C 1
ATOM 799 O O . ALA A 1 107 ? -2.549 6.856 6.067 1.00 96.69 107 ALA A O 1
ATOM 800 N N . ASP A 1 108 ? -2.835 6.847 8.303 1.00 98.00 108 ASP A N 1
ATOM 801 C CA . ASP A 1 108 ? -3.742 8.002 8.392 1.00 98.00 108 ASP A CA 1
ATOM 802 C C . ASP A 1 108 ? -2.917 9.283 8.176 1.00 98.00 108 ASP A C 1
ATOM 804 O O . ASP A 1 108 ? -2.118 9.667 9.046 1.00 98.00 108 ASP A O 1
ATOM 808 N N . ILE A 1 109 ? -3.018 9.888 6.990 1.00 97.50 109 ILE A N 1
ATOM 809 C CA . ILE A 1 109 ? -2.222 11.069 6.618 1.00 97.50 109 ILE A CA 1
ATOM 810 C C . ILE A 1 109 ? -3.018 12.371 6.647 1.00 97.50 109 ILE A C 1
ATOM 812 O O . ILE A 1 109 ? -2.406 13.445 6.602 1.00 97.50 109 ILE A O 1
ATOM 816 N N . ASP A 1 110 ? -4.345 12.300 6.727 1.00 97.69 110 ASP A N 1
ATOM 817 C CA . ASP A 1 110 ? -5.216 13.475 6.743 1.00 97.69 110 ASP A CA 1
ATOM 818 C C . ASP A 1 110 ? -5.935 13.713 8.088 1.00 97.69 110 ASP A C 1
ATOM 820 O O . ASP A 1 110 ? -6.448 14.812 8.333 1.00 97.69 110 ASP A O 1
ATOM 824 N N . GLY A 1 111 ? -5.854 12.757 9.015 1.00 97.75 111 GLY A N 1
ATOM 825 C CA . GLY A 1 111 ? -6.377 12.834 10.374 1.00 97.75 111 GLY A CA 1
ATOM 826 C C . GLY A 1 111 ? -7.836 12.401 10.516 1.00 97.75 111 GLY A C 1
ATOM 827 O O . GLY A 1 111 ? -8.454 12.723 11.543 1.00 97.75 111 GLY A O 1
ATOM 828 N N . ASP A 1 112 ? -8.411 11.721 9.524 1.00 97.88 112 ASP A N 1
ATOM 829 C CA . ASP A 1 112 ? -9.797 11.252 9.549 1.00 97.88 112 ASP A CA 1
ATOM 830 C C . ASP A 1 112 ? -9.989 9.887 10.245 1.00 97.88 112 ASP A C 1
ATOM 832 O O . ASP A 1 112 ? -11.128 9.497 10.537 1.00 97.88 112 ASP A O 1
ATOM 836 N N . LYS A 1 113 ? -8.880 9.244 10.647 1.00 96.44 113 LYS A N 1
ATOM 837 C CA . LYS A 1 113 ? -8.792 7.912 11.276 1.00 96.44 113 LYS A CA 1
ATOM 838 C C . LYS A 1 113 ? -9.041 6.737 10.334 1.00 96.44 113 LYS A C 1
ATOM 840 O O . LYS A 1 113 ? -9.241 5.620 10.821 1.00 96.44 113 LYS A O 1
ATOM 845 N N . GLN A 1 114 ? -9.046 6.970 9.036 1.00 97.44 114 GLN A N 1
ATOM 846 C CA . GLN A 1 114 ? -8.921 5.950 8.011 1.00 97.44 114 GLN A CA 1
ATOM 847 C C . GLN A 1 114 ? -7.453 5.878 7.584 1.00 97.44 114 GLN A C 1
ATOM 849 O O . GLN A 1 114 ? -6.638 6.715 7.960 1.00 97.44 114 GLN A O 1
ATOM 854 N N . VAL A 1 115 ? -7.073 4.775 6.947 1.00 98.31 115 VAL A N 1
ATOM 855 C CA . VAL A 1 115 ? -5.704 4.590 6.472 1.00 98.31 115 VAL A CA 1
ATOM 856 C C . VAL A 1 115 ? -5.682 4.831 4.977 1.00 98.31 115 VAL A C 1
ATOM 858 O O . VAL A 1 115 ? -6.414 4.182 4.234 1.00 98.31 115 VAL A O 1
ATOM 861 N N . GLU A 1 116 ? -4.748 5.666 4.537 1.00 98.38 116 GLU A N 1
ATOM 862 C CA . GLU A 1 116 ? -4.438 5.848 3.130 1.00 98.38 116 GLU A CA 1
ATOM 863 C C . GLU A 1 116 ? -3.199 5.038 2.763 1.00 98.38 116 GLU A C 1
ATOM 865 O O . GLU A 1 116 ? -2.279 4.835 3.563 1.00 98.38 116 GLU A O 1
ATOM 870 N N . VAL A 1 117 ? -3.138 4.631 1.501 1.00 97.19 117 VAL A N 1
ATO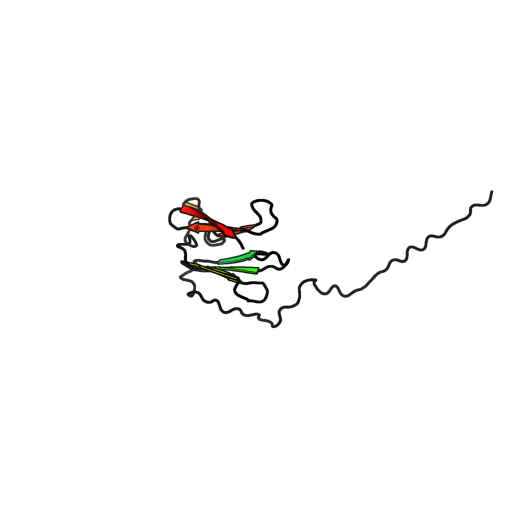M 871 C CA . VAL A 1 117 ? -1.986 3.996 0.876 1.00 97.19 117 VAL A CA 1
ATOM 872 C C . VAL A 1 117 ? -1.355 4.960 -0.119 1.00 97.19 117 VAL A C 1
ATOM 874 O O . VAL A 1 117 ? -1.981 5.409 -1.077 1.00 97.19 117 VAL A O 1
ATOM 877 N N . LEU A 1 118 ? -0.078 5.260 0.095 1.00 95.56 118 LEU A N 1
ATOM 878 C CA . LEU A 1 118 ? 0.721 6.142 -0.741 1.00 95.56 118 LEU A CA 1
ATOM 879 C C . LEU A 1 118 ? 1.683 5.304 -1.567 1.00 95.56 118 LEU A C 1
ATOM 881 O O . LEU A 1 118 ? 2.326 4.418 -1.011 1.00 95.56 118 LEU A O 1
ATOM 885 N N . PHE A 1 119 ? 1.840 5.601 -2.855 1.00 93.06 119 PHE A N 1
ATOM 886 C CA . PHE A 1 119 ? 2.830 4.929 -3.697 1.00 93.06 119 PHE A CA 1
ATOM 887 C C . PHE A 1 119 ? 3.398 5.827 -4.797 1.00 93.06 119 PHE A C 1
ATOM 889 O O . PHE A 1 119 ? 2.774 6.806 -5.201 1.00 93.06 119 PHE A O 1
ATOM 896 N N . LEU A 1 120 ? 4.587 5.480 -5.292 1.00 90.75 120 LEU A N 1
ATOM 897 C CA . LEU A 1 120 ? 5.224 6.145 -6.429 1.00 90.75 120 LEU A CA 1
ATOM 898 C C . LEU A 1 120 ? 5.072 5.325 -7.711 1.00 90.75 120 LEU A C 1
ATOM 900 O O . LEU A 1 120 ? 5.179 4.097 -7.678 1.00 90.75 120 LEU A O 1
ATOM 904 N N . THR A 1 121 ? 4.896 6.006 -8.838 1.00 90.38 121 THR A N 1
ATOM 905 C CA . THR A 1 121 ? 4.958 5.424 -10.187 1.00 90.38 121 THR A CA 1
ATOM 906 C C . THR A 1 121 ? 6.303 5.703 -10.867 1.00 90.38 121 THR A C 1
ATOM 908 O O . THR A 1 121 ? 7.069 6.564 -10.423 1.00 90.38 121 THR A O 1
ATOM 911 N N . GLN A 1 122 ? 6.620 4.973 -11.944 1.00 85.69 122 GLN A N 1
ATOM 912 C CA . GLN A 1 122 ? 7.888 5.102 -12.690 1.00 85.69 122 GLN A CA 1
ATOM 913 C C . GLN A 1 122 ? 8.158 6.516 -13.236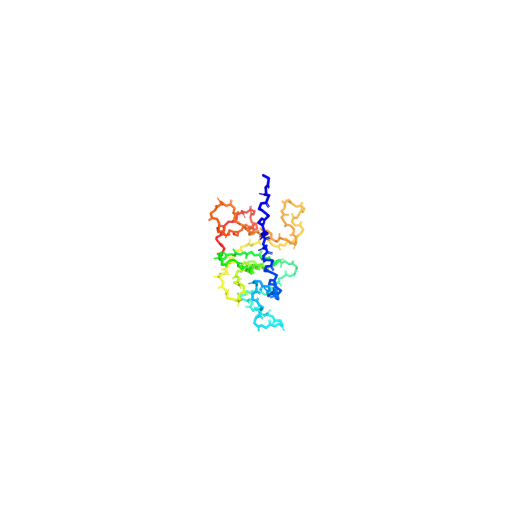 1.00 85.69 122 GLN A C 1
ATOM 915 O O . GLN A 1 122 ? 9.304 6.902 -13.449 1.00 85.69 122 GLN A O 1
ATOM 920 N N . ASP A 1 123 ? 7.121 7.320 -13.452 1.00 88.81 123 ASP A N 1
ATOM 921 C CA . ASP A 1 123 ? 7.247 8.712 -13.896 1.00 88.81 123 ASP A CA 1
ATOM 922 C C . ASP A 1 123 ? 7.543 9.700 -12.748 1.00 88.81 123 ASP A C 1
ATOM 924 O O . ASP A 1 123 ? 7.664 10.903 -12.982 1.00 88.81 123 ASP A O 1
ATOM 928 N N . GLY A 1 124 ? 7.696 9.203 -11.517 1.00 85.19 124 GLY A N 1
ATOM 929 C CA . GLY A 1 124 ? 7.963 10.009 -10.327 1.00 85.19 124 GLY A CA 1
ATOM 930 C C . GLY A 1 124 ? 6.716 10.655 -9.721 1.00 85.19 124 GLY A C 1
ATOM 931 O O . GLY A 1 124 ? 6.850 11.564 -8.897 1.00 85.19 124 GLY A O 1
ATOM 932 N N . THR A 1 125 ? 5.517 10.210 -10.105 1.00 90.94 125 THR A N 1
ATOM 933 C CA . THR A 1 125 ? 4.257 10.704 -9.540 1.00 90.94 125 THR A CA 1
ATOM 934 C C . THR A 1 125 ? 3.929 10.001 -8.221 1.00 90.94 125 THR A C 1
ATOM 936 O O . THR A 1 125 ? 4.056 8.785 -8.095 1.00 90.94 125 THR A O 1
ATOM 939 N N . LEU A 1 126 ? 3.494 10.777 -7.223 1.00 92.88 126 LEU A N 1
ATOM 940 C CA . LEU A 1 126 ? 2.946 10.272 -5.962 1.00 92.88 126 LEU A CA 1
ATOM 941 C C . LEU A 1 126 ? 1.432 10.104 -6.087 1.00 92.88 126 LEU A C 1
ATOM 943 O O . LEU A 1 126 ? 0.725 11.055 -6.417 1.00 92.88 126 LEU A O 1
ATOM 947 N N . HIS A 1 127 ? 0.949 8.916 -5.755 1.00 95.94 127 HIS A N 1
ATOM 948 C CA . HIS A 1 127 ? -0.464 8.587 -5.656 1.00 95.94 127 HIS A CA 1
ATOM 949 C C . HIS A 1 127 ? -0.843 8.325 -4.201 1.00 95.94 127 HIS A C 1
ATOM 951 O O . HIS A 1 127 ? -0.030 7.827 -3.423 1.00 95.94 127 HIS A O 1
ATOM 957 N N . VAL A 1 128 ? -2.089 8.648 -3.863 1.00 97.25 128 VAL A N 1
ATOM 958 C CA . VAL A 1 128 ? -2.727 8.361 -2.576 1.00 97.25 128 VAL A CA 1
ATOM 959 C C . VAL A 1 128 ? -4.077 7.718 -2.882 1.00 97.25 128 VAL A C 1
ATOM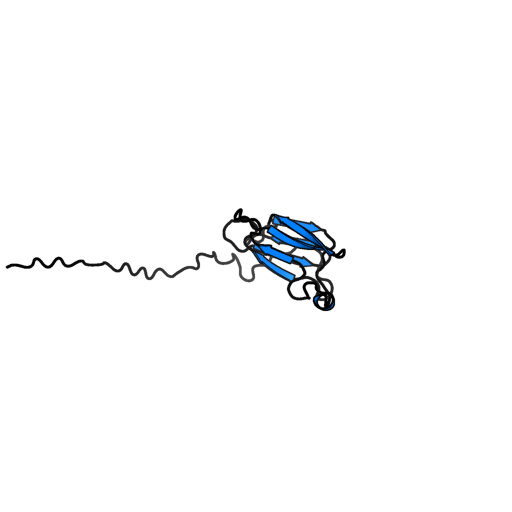 961 O O . VAL A 1 128 ? -4.810 8.233 -3.732 1.00 97.25 128 VAL A O 1
ATOM 964 N N . VAL A 1 129 ? -4.378 6.592 -2.244 1.00 97.38 129 VAL A N 1
ATOM 965 C CA . VAL A 1 129 ? -5.658 5.876 -2.355 1.00 97.38 129 VAL A CA 1
ATOM 966 C C . VAL A 1 129 ? -6.133 5.446 -0.972 1.00 97.38 129 VAL A C 1
ATOM 968 O O . VAL A 1 129 ? -5.311 5.300 -0.071 1.00 97.38 129 VAL A O 1
ATOM 971 N N . ASP A 1 130 ? -7.432 5.219 -0.817 1.00 97.44 130 ASP A N 1
ATOM 972 C CA . ASP A 1 130 ? -7.989 4.648 0.411 1.00 97.44 130 ASP A CA 1
ATOM 973 C C . ASP A 1 130 ? -7.478 3.208 0.629 1.00 97.44 130 ASP A C 1
ATOM 975 O O . ASP A 1 130 ? -7.133 2.503 -0.331 1.00 97.44 130 ASP A O 1
ATOM 979 N N . GLY A 1 131 ? -7.422 2.793 1.897 1.00 93.12 131 GLY A N 1
ATOM 980 C CA . GLY A 1 131 ? -7.085 1.435 2.335 1.00 93.12 131 GLY A CA 1
ATOM 981 C C . GLY A 1 131 ? -8.074 0.353 1.915 1.00 93.12 131 GLY A C 1
ATOM 982 O O . GLY A 1 131 ? -9.270 0.619 1.669 1.00 93.12 131 GLY A O 1
#

Sequence (131 aa):
MQLLLTLLILASCSTTGNMRSPWPAYPVNPFVIQLDIPGPEDSAGGLIVADLNGDGRMDYLGTVPNHLTAHAHDGRKLWTLETDLWIGGSSERIGLPGHHGPGVQAADIDGDKQVEVLFLTQDGTLHVVDG